Protein AF-A0A4S8KRZ5-F1 (afdb_monomer)

Foldseek 3Di:
DDDLPAADEAEDLVCVPVVVCVVVVLVPDDPVVSVSCVSHHDAYAYFQVRLVVDDPVSCVRRPPVPDPPSPPDRPCVVVVVCVVCVVVD

pLDDT: mean 90.19, std 10.73, range [48.5, 98.25]

Organism: Dendrothele bispora (strain CBS 962.96) (NCBI:txid1314807)

Mean predicted aligned error: 4.95 Å

Radius of gyration: 14.79 Å; Cα contacts (8 Å, |Δi|>4): 83; chains: 1; bounding box: 33×28×40 Å

Secondary structure (DSSP, 8-state):
---TT--EEEE-TTHHHHGGGHHHHHHTS-HHHHHHHHHHEEEEEB-TTTGGGS-HHHHHHHBGGGSTT--S--S-HHHHHHHHHGGG-

Solvent-accessible surface area (backbone atoms only — not comparable to full-atom values): 5466 Å² total; per-residue (Å²): 140,85,62,90,85,56,71,38,71,49,72,37,77,59,35,84,66,57,54,77,51,41,70,66,56,44,70,76,41,60,70,69,60,29,51,56,47,66,76,22,57,77,44,63,23,27,24,63,80,52,31,76,80,47,57,68,73,48,37,73,70,21,33,52,92,76,41,85,92,60,69,98,67,48,77,50,64,70,57,56,50,46,65,67,50,56,79,77,108

Sequence (89 aa):
HINAMLVLVVSYDIVCQWSRKVAERLKNLPPLVRLNLTLRILYFVIPKLHILGHLISCQEKFSLNYTYGSGQTDAEGIERVWAGLGGVA

InterPro domains:
  IPR040521 Kyakuja-Dileera-Zisupton transposase [PF18758] (8-87)

Structure (mmCIF, N/CA/C/O backbone):
data_AF-A0A4S8KRZ5-F1
#
_entry.id   AF-A0A4S8KRZ5-F1
#
loop_
_atom_site.group_PDB
_atom_site.id
_atom_site.type_symbol
_atom_site.label_atom_id
_atom_site.label_alt_id
_atom_site.label_comp_id
_atom_site.label_asym_id
_atom_site.label_entity_id
_atom_site.label_seq_id
_atom_site.pdbx_PDB_ins_code
_atom_site.Cartn_x
_atom_site.Cartn_y
_atom_site.Cartn_z
_atom_site.occupancy
_atom_site.B_iso_or_equiv
_atom_site.auth_seq_id
_atom_site.auth_comp_id
_atom_site.auth_asym_id
_atom_site.auth_atom_id
_atom_site.pdbx_PDB_model_num
ATOM 1 N N . HIS A 1 1 ? -15.625 -16.605 -0.005 1.00 49.91 1 HIS A N 1
ATOM 2 C CA . HIS A 1 1 ? -14.634 -16.999 1.017 1.00 49.91 1 HIS A CA 1
ATOM 3 C C . HIS A 1 1 ? -13.773 -15.786 1.364 1.00 49.91 1 HIS A C 1
ATOM 5 O O . HIS A 1 1 ? -12.854 -15.481 0.621 1.00 49.91 1 HIS A O 1
ATOM 11 N N . ILE A 1 2 ? -14.090 -15.051 2.434 1.00 64.94 2 ILE A N 1
ATOM 12 C CA . ILE A 1 2 ? -13.223 -13.984 2.965 1.00 64.94 2 ILE A CA 1
ATOM 13 C C . ILE A 1 2 ? -12.892 -14.392 4.397 1.00 64.94 2 ILE A C 1
ATOM 15 O O . ILE A 1 2 ? -13.748 -14.329 5.273 1.00 64.94 2 ILE A O 1
ATOM 19 N N . ASN A 1 3 ? -11.683 -14.907 4.608 1.00 7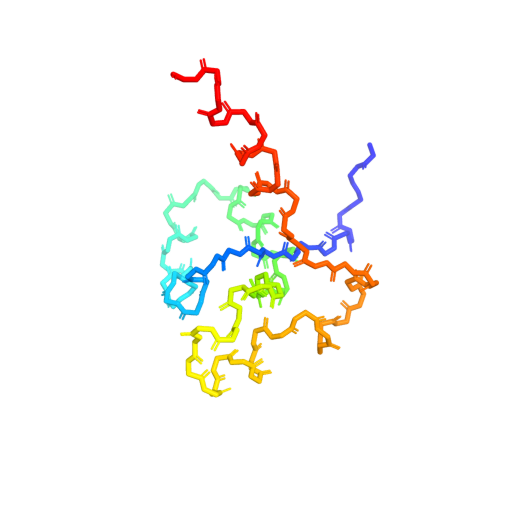8.06 3 ASN A N 1
ATOM 20 C CA . ASN A 1 3 ? -11.206 -15.283 5.933 1.00 78.06 3 ASN A CA 1
ATOM 21 C C . ASN A 1 3 ? -10.779 -14.015 6.695 1.00 78.06 3 ASN A C 1
ATOM 23 O O . ASN A 1 3 ? -10.089 -13.165 6.132 1.00 78.06 3 ASN A O 1
ATOM 27 N N . ALA A 1 4 ? -11.178 -13.884 7.963 1.00 72.31 4 ALA A N 1
ATOM 28 C CA . ALA A 1 4 ? -10.827 -12.738 8.808 1.00 72.31 4 ALA A CA 1
ATOM 29 C C . ALA A 1 4 ? -9.308 -12.581 9.028 1.00 72.31 4 ALA A C 1
ATOM 31 O O . ALA A 1 4 ? -8.841 -11.474 9.272 1.00 72.31 4 ALA A O 1
ATOM 32 N N . MET A 1 5 ? -8.544 -13.665 8.875 1.00 75.69 5 MET A N 1
ATOM 33 C CA . MET A 1 5 ? -7.081 -13.699 8.957 1.00 75.69 5 MET A CA 1
ATOM 34 C C . MET A 1 5 ?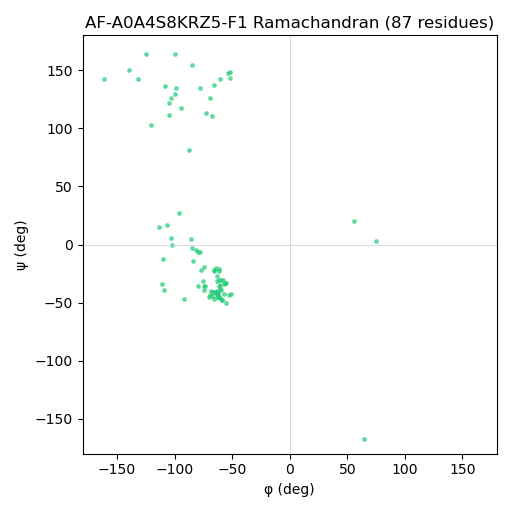 -6.386 -13.222 7.673 1.00 75.69 5 MET A C 1
ATOM 36 O O . MET A 1 5 ? -5.162 -13.115 7.650 1.00 75.69 5 MET A O 1
ATOM 40 N N . LEU A 1 6 ? -7.126 -12.956 6.586 1.00 84.06 6 LEU A N 1
ATOM 41 C CA . LEU A 1 6 ? -6.526 -12.428 5.361 1.00 84.06 6 LEU A CA 1
ATOM 42 C C . LEU A 1 6 ? -6.127 -10.970 5.558 1.00 84.06 6 LEU A C 1
ATOM 44 O O . LEU A 1 6 ? -6.979 -10.074 5.659 1.00 84.06 6 LEU A O 1
ATOM 48 N N . VAL A 1 7 ? -4.816 -10.770 5.526 1.00 88.19 7 VAL A N 1
ATOM 49 C CA . VAL A 1 7 ? -4.161 -9.471 5.466 1.00 88.19 7 VAL A CA 1
ATOM 50 C C . VAL A 1 7 ? -4.573 -8.723 4.199 1.00 88.19 7 VAL A C 1
ATOM 52 O O . VAL A 1 7 ? -4.716 -9.3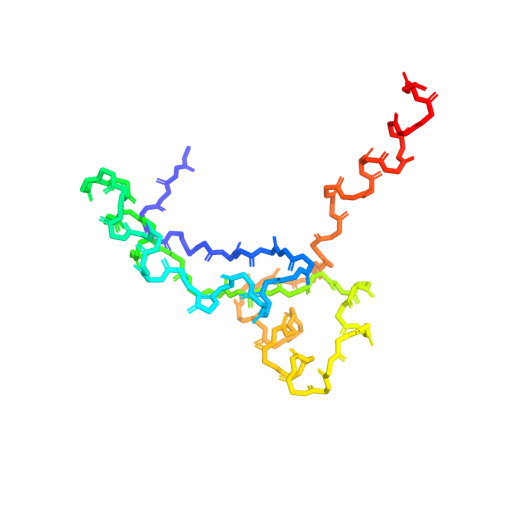06 3.123 1.00 88.19 7 VAL A O 1
ATOM 55 N N . LEU A 1 8 ? -4.745 -7.412 4.336 1.00 91.44 8 LEU A N 1
ATOM 56 C CA . LEU A 1 8 ? -4.967 -6.478 3.246 1.00 91.44 8 LEU A CA 1
ATOM 57 C C . LEU A 1 8 ? -3.682 -5.679 2.986 1.00 91.44 8 LEU A C 1
ATOM 59 O O . LEU A 1 8 ? -3.172 -4.984 3.869 1.00 91.44 8 LEU A O 1
ATOM 63 N N . VAL A 1 9 ? -3.186 -5.769 1.754 1.00 93.81 9 VAL A N 1
ATOM 64 C CA . VAL A 1 9 ? -2.105 -4.930 1.224 1.00 93.81 9 VAL A CA 1
ATOM 65 C C . VAL A 1 9 ? -2.735 -3.886 0.314 1.00 93.81 9 VAL A C 1
ATOM 67 O O . VAL A 1 9 ? -3.497 -4.229 -0.589 1.00 93.81 9 VAL A O 1
ATOM 70 N N . VAL A 1 10 ? -2.441 -2.613 0.562 1.00 94.44 10 VAL A N 1
ATOM 71 C CA . VAL A 1 10 ? -2.998 -1.495 -0.202 1.00 94.44 10 VAL A CA 1
ATOM 72 C C . VAL A 1 10 ? -1.925 -0.954 -1.134 1.00 94.44 10 VAL A C 1
ATOM 74 O O . VAL A 1 10 ? -0.940 -0.369 -0.679 1.00 94.44 10 VAL A O 1
ATOM 77 N N . SER A 1 11 ? -2.130 -1.149 -2.435 1.00 94.94 11 SER A N 1
ATOM 78 C CA . SER A 1 11 ? -1.267 -0.605 -3.479 1.00 94.94 11 SER A CA 1
ATOM 79 C C . SER A 1 11 ? -1.880 0.655 -4.085 1.00 94.94 11 SER A C 1
ATOM 81 O O . SER A 1 11 ? -3.068 0.655 -4.409 1.00 94.94 11 SER A O 1
ATOM 83 N N . TYR A 1 12 ? -1.095 1.731 -4.170 1.00 95.50 12 TYR A N 1
ATOM 84 C CA . TYR A 1 12 ? -1.494 2.993 -4.799 1.00 95.50 12 TYR A CA 1
ATOM 85 C C . TYR A 1 12 ? -0.257 3.832 -5.148 1.00 95.50 12 TYR A C 1
ATOM 87 O O . TYR A 1 12 ? 0.685 3.889 -4.355 1.00 95.50 12 TYR A O 1
ATOM 95 N N . ASP A 1 13 ? -0.262 4.528 -6.282 1.00 95.75 13 ASP A N 1
ATOM 96 C CA . ASP A 1 13 ? 0.933 5.200 -6.823 1.00 95.75 13 ASP A CA 1
ATOM 97 C C . ASP A 1 13 ? 1.483 6.222 -5.833 1.00 95.75 13 ASP A C 1
ATOM 99 O O . ASP A 1 13 ? 2.643 6.193 -5.438 1.00 95.75 13 ASP A O 1
ATOM 103 N N . ILE A 1 14 ? 0.602 7.061 -5.291 1.00 96.19 14 ILE A N 1
ATOM 104 C CA . ILE A 1 14 ? 0.971 8.081 -4.308 1.00 96.19 14 ILE A CA 1
ATOM 105 C C . ILE A 1 14 ? 0.747 7.626 -2.863 1.00 96.19 14 ILE A C 1
ATOM 107 O O . ILE A 1 14 ? 0.526 8.464 -1.979 1.00 96.19 14 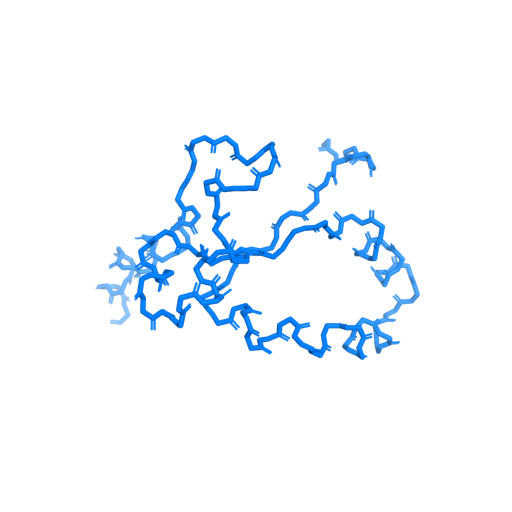ILE A O 1
ATOM 111 N N . VAL A 1 15 ? 0.803 6.319 -2.569 1.00 97.38 15 VAL A N 1
ATOM 112 C CA . VAL A 1 15 ? 0.508 5.811 -1.217 1.00 97.38 15 VAL A CA 1
ATOM 113 C C . VAL A 1 15 ? 1.420 6.427 -0.155 1.00 97.38 15 VAL A C 1
ATOM 115 O O . VAL A 1 15 ? 0.975 6.645 0.973 1.00 97.38 15 VAL A O 1
ATOM 118 N N . CYS A 1 16 ? 2.660 6.794 -0.497 1.00 97.56 16 CYS A N 1
ATOM 119 C CA . CYS A 1 16 ? 3.581 7.446 0.437 1.00 97.56 16 CYS A CA 1
ATOM 120 C C . CYS A 1 16 ? 3.078 8.816 0.924 1.00 97.56 16 CYS A C 1
ATOM 122 O O . CYS A 1 16 ? 3.389 9.232 2.041 1.00 97.56 16 CYS A O 1
ATOM 124 N N . GLN A 1 17 ? 2.260 9.497 0.120 1.00 97.56 17 GLN A N 1
ATOM 125 C CA . GLN A 1 17 ? 1.607 10.751 0.482 1.00 97.56 17 GLN A CA 1
ATOM 126 C C . GLN A 1 17 ? 0.231 10.482 1.090 1.00 97.56 17 GLN A C 1
ATOM 128 O O . GLN A 1 17 ? -0.109 11.013 2.150 1.00 97.56 17 GLN A O 1
ATOM 133 N N . TRP A 1 18 ? -0.555 9.623 0.438 1.00 97.06 18 TRP A N 1
ATOM 134 C CA . TRP A 1 18 ? -1.931 9.335 0.823 1.00 97.06 18 TRP A CA 1
ATOM 135 C C .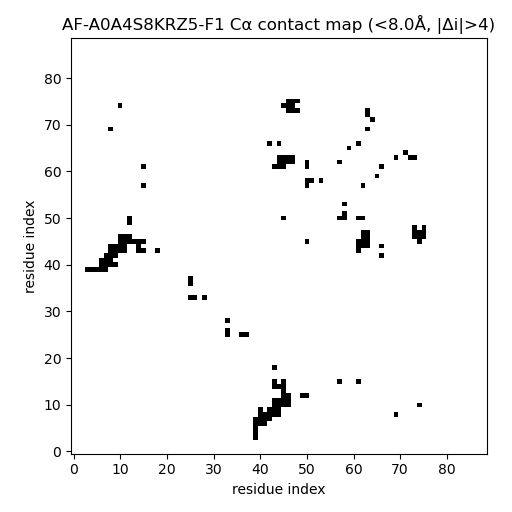 TRP A 1 18 ? -2.014 8.694 2.212 1.00 97.06 18 TRP A C 1
ATOM 137 O O . TRP A 1 18 ? -2.805 9.151 3.042 1.00 97.06 18 TRP A O 1
ATOM 147 N N . SER A 1 19 ? -1.166 7.706 2.510 1.00 96.62 19 SER A N 1
ATOM 148 C CA . SER A 1 19 ? -1.204 6.947 3.771 1.00 96.62 19 SER A CA 1
ATOM 149 C C . SER A 1 19 ? -0.908 7.793 5.009 1.00 96.62 19 SER A C 1
ATOM 151 O O . SER A 1 19 ? -1.348 7.438 6.100 1.00 96.62 19 SER A O 1
ATOM 153 N N . ARG A 1 20 ? -0.255 8.957 4.864 1.00 96.38 20 ARG A N 1
ATOM 154 C CA . ARG A 1 20 ? 0.093 9.841 5.993 1.00 96.38 20 ARG A CA 1
ATOM 155 C C . ARG A 1 20 ? -1.109 10.243 6.839 1.00 96.38 20 ARG A C 1
ATOM 157 O O . ARG A 1 20 ? -0.961 10.412 8.040 1.00 96.3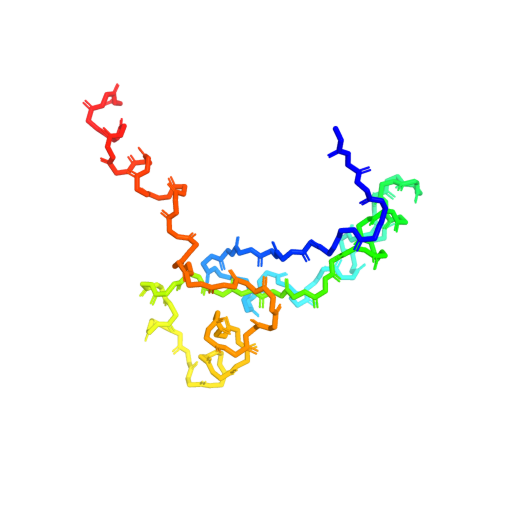8 20 ARG A O 1
ATOM 164 N N . LYS A 1 21 ? -2.279 10.379 6.209 1.00 96.19 21 LYS A N 1
ATOM 165 C CA . LYS A 1 21 ? -3.535 10.740 6.879 1.00 96.19 21 LYS A CA 1
ATOM 166 C C . LYS A 1 21 ? -4.517 9.574 7.021 1.00 96.19 21 LYS A C 1
ATOM 168 O O . LYS A 1 21 ? -5.722 9.772 7.176 1.00 96.19 21 LYS A O 1
ATOM 173 N N . VAL A 1 22 ? -4.054 8.328 6.871 1.00 95.06 22 VAL A N 1
ATOM 174 C CA . VAL A 1 22 ? -4.956 7.163 6.867 1.00 95.06 22 VAL A CA 1
ATOM 175 C C . VAL A 1 22 ? -5.672 7.009 8.206 1.00 95.06 22 VAL A C 1
ATOM 177 O O . VAL A 1 22 ? -6.875 6.775 8.221 1.00 95.06 22 VAL A O 1
ATOM 180 N N . ALA A 1 23 ? -4.976 7.244 9.320 1.00 93.44 23 ALA A N 1
ATOM 181 C CA . ALA A 1 23 ? -5.560 7.145 10.651 1.00 93.44 23 ALA A CA 1
ATOM 182 C C . ALA A 1 23 ? -6.706 8.149 10.856 1.00 93.44 23 ALA A C 1
ATOM 184 O O . ALA A 1 23 ? -7.753 7.768 11.377 1.00 93.44 23 ALA A O 1
ATOM 185 N N . GLU A 1 24 ? -6.561 9.409 10.418 1.00 96.00 24 GLU A N 1
ATOM 186 C CA . GLU A 1 24 ? -7.664 10.375 10.508 1.00 96.00 24 GLU A CA 1
ATOM 187 C C . GLU A 1 24 ? -8.830 9.995 9.598 1.00 96.00 24 GLU A C 1
ATOM 189 O O . GLU A 1 24 ? -9.981 10.071 10.021 1.00 96.00 24 GLU A O 1
ATOM 194 N N . ARG A 1 25 ? -8.557 9.530 8.373 1.00 95.06 25 ARG A N 1
ATOM 195 C CA . ARG A 1 25 ? -9.624 9.097 7.457 1.00 95.06 25 ARG A CA 1
ATOM 196 C C . ARG A 1 25 ? -10.395 7.903 8.009 1.00 95.06 25 ARG A C 1
ATOM 198 O O . ARG A 1 25 ? -11.620 7.910 7.959 1.00 95.06 2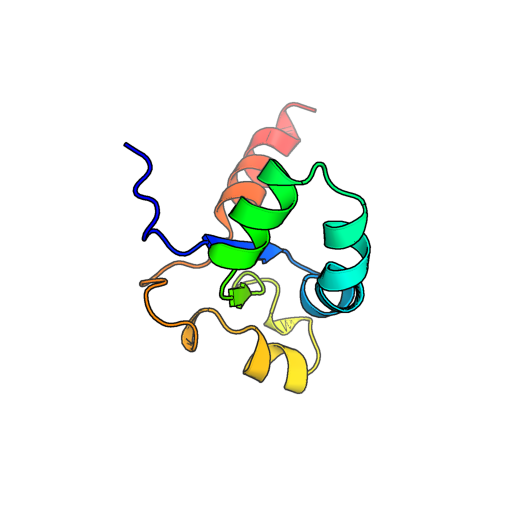5 ARG A O 1
ATOM 205 N N . LEU A 1 26 ? -9.702 6.922 8.591 1.00 95.00 26 LEU A N 1
ATOM 206 C CA . LEU A 1 26 ? -10.337 5.759 9.211 1.00 95.00 26 LEU A CA 1
ATOM 207 C C . LEU A 1 26 ? -11.263 6.165 10.364 1.00 95.00 26 LEU A C 1
ATOM 209 O O . LEU A 1 26 ? -12.313 5.549 10.519 1.00 95.00 26 LEU A O 1
ATOM 213 N N . LYS A 1 27 ? -10.938 7.210 11.142 1.00 96.00 27 LYS A N 1
ATOM 214 C CA . LYS A 1 27 ? -11.801 7.689 12.242 1.00 96.00 27 LYS A CA 1
ATOM 215 C C . LYS A 1 27 ? -13.190 8.128 11.774 1.00 96.00 27 LYS A C 1
ATOM 217 O O . LYS A 1 27 ? -14.128 7.955 12.546 1.00 96.00 27 LYS A O 1
ATOM 222 N N . ASN A 1 28 ? -13.305 8.624 10.542 1.00 96.94 28 ASN A N 1
ATOM 223 C CA . ASN A 1 28 ? -14.552 9.120 9.953 1.00 96.94 28 ASN A CA 1
ATOM 224 C C . ASN A 1 28 ? -15.418 8.012 9.326 1.00 96.94 28 ASN A C 1
ATOM 226 O O . ASN A 1 28 ? -16.507 8.296 8.833 1.00 96.94 28 ASN A O 1
ATOM 230 N N . LEU A 1 29 ? -14.946 6.761 9.312 1.00 96.44 29 LEU A N 1
ATOM 231 C CA . LEU A 1 29 ? -15.701 5.635 8.767 1.00 96.44 29 LEU A CA 1
ATOM 232 C C . LEU A 1 29 ? -16.668 5.040 9.804 1.00 96.44 29 LEU A C 1
ATOM 234 O O . LEU A 1 29 ? -16.391 5.099 11.008 1.00 96.44 29 LEU A O 1
ATOM 238 N N . PRO A 1 30 ? -17.761 4.387 9.358 1.00 97.69 30 PRO A N 1
ATOM 239 C CA . PRO A 1 30 ? -18.652 3.643 10.243 1.00 97.69 30 PRO A CA 1
ATOM 240 C C . PRO A 1 30 ? -17.882 2.636 11.118 1.00 97.69 30 PRO A C 1
ATOM 242 O O . PRO A 1 30 ? -16.944 2.004 10.618 1.00 97.69 30 PRO A O 1
ATOM 245 N N . PRO A 1 31 ? -18.272 2.420 12.392 1.00 95.88 31 PRO A N 1
ATOM 246 C CA . PRO A 1 31 ? -17.474 1.650 13.351 1.00 95.88 31 PRO A CA 1
ATOM 247 C C . PRO A 1 31 ? -17.042 0.260 12.873 1.00 95.88 31 PRO A C 1
ATOM 249 O O . PRO A 1 31 ? -15.880 -0.103 13.041 1.00 95.88 31 PRO A O 1
ATOM 252 N N . LEU A 1 32 ? -17.945 -0.496 12.240 1.00 92.81 32 LEU A N 1
ATOM 253 C CA . LEU A 1 32 ? -17.649 -1.843 11.737 1.00 92.81 32 LEU A CA 1
ATOM 254 C C . LEU A 1 32 ? -16.672 -1.827 10.554 1.00 92.81 32 LEU A C 1
ATOM 256 O O . LEU A 1 32 ? -15.760 -2.649 10.497 1.00 92.81 32 LEU A O 1
ATOM 260 N N . VAL A 1 33 ? -16.827 -0.868 9.636 1.00 91.94 33 VAL A N 1
ATOM 261 C CA . VAL A 1 33 ? -15.925 -0.697 8.486 1.00 91.94 33 VAL A CA 1
ATOM 262 C C . VAL A 1 33 ? -14.537 -0.299 8.976 1.00 91.94 33 VAL A C 1
ATOM 264 O O . VAL A 1 33 ? -13.541 -0.909 8.590 1.00 91.94 33 VAL A O 1
ATOM 267 N N . ARG A 1 34 ? -14.478 0.677 9.888 1.00 94.81 34 ARG A N 1
ATOM 268 C CA . ARG A 1 34 ? -13.243 1.114 10.538 1.00 94.81 34 ARG A CA 1
ATOM 269 C C . ARG A 1 34 ? -12.534 -0.051 11.221 1.00 94.81 34 ARG A C 1
ATOM 271 O O . ARG A 1 34 ? -11.351 -0.247 10.981 1.00 94.81 34 ARG A O 1
ATOM 278 N N . LEU A 1 35 ? -13.250 -0.833 12.032 1.00 91.25 35 LEU A N 1
ATOM 279 C CA . LEU A 1 35 ? -12.685 -1.988 12.729 1.00 91.25 35 LEU A CA 1
ATOM 280 C C . LEU A 1 35 ? -12.109 -3.012 11.743 1.00 91.25 35 LEU A C 1
ATOM 282 O O . LEU A 1 35 ? -10.971 -3.439 11.911 1.00 91.25 35 LEU A O 1
ATOM 286 N N . ASN A 1 36 ? -12.858 -3.369 10.694 1.00 90.44 36 ASN A N 1
ATOM 287 C CA . ASN A 1 36 ? -12.399 -4.342 9.703 1.00 90.44 36 ASN A CA 1
ATOM 288 C C . ASN A 1 36 ? -11.117 -3.885 8.994 1.00 90.44 36 ASN A C 1
ATOM 290 O O . ASN A 1 36 ? -10.179 -4.667 8.865 1.00 90.44 36 ASN A O 1
ATOM 294 N N . LEU A 1 37 ? -11.064 -2.622 8.565 1.00 91.62 37 LEU A N 1
ATOM 295 C CA . LEU A 1 37 ? -9.905 -2.073 7.864 1.00 91.62 37 LEU A CA 1
ATOM 296 C C . LEU A 1 37 ? -8.693 -1.934 8.787 1.00 91.62 37 LEU A C 1
ATOM 298 O O . LEU A 1 37 ? -7.599 -2.334 8.401 1.00 91.62 37 LEU A O 1
ATOM 302 N N . THR A 1 38 ? -8.880 -1.437 10.012 1.00 91.19 38 THR A N 1
ATOM 303 C CA . THR A 1 38 ? -7.790 -1.299 10.991 1.00 91.19 38 THR A CA 1
ATOM 304 C C . THR A 1 38 ? -7.170 -2.646 11.357 1.00 91.19 38 THR A C 1
ATOM 306 O O . THR A 1 38 ? -5.962 -2.716 11.551 1.00 91.19 38 THR A O 1
ATOM 309 N N . LEU A 1 39 ? -7.967 -3.716 11.436 1.00 90.00 39 LEU A N 1
ATOM 310 C CA . LEU A 1 39 ? -7.459 -5.052 11.765 1.00 90.00 39 LEU A CA 1
ATOM 311 C C . LEU A 1 39 ? -6.744 -5.743 10.599 1.00 90.00 39 LEU A C 1
ATOM 313 O O . LEU A 1 39 ? -5.974 -6.671 10.831 1.00 90.00 39 LEU A O 1
ATOM 317 N N . ARG A 1 40 ? -7.022 -5.343 9.354 1.00 90.50 40 ARG A N 1
ATOM 318 C CA . ARG A 1 40 ? -6.574 -6.085 8.167 1.00 90.50 40 ARG A CA 1
ATOM 319 C C . ARG A 1 40 ? -5.512 -5.366 7.352 1.00 90.50 40 ARG A C 1
ATOM 321 O O . ARG A 1 40 ? -4.682 -6.047 6.759 1.00 90.50 40 ARG A O 1
ATOM 328 N N . ILE A 1 41 ? -5.538 -4.033 7.277 1.00 89.38 41 ILE A N 1
ATOM 329 C CA . ILE A 1 41 ? -4.531 -3.269 6.531 1.00 89.38 41 ILE A CA 1
ATOM 330 C C . ILE A 1 41 ? -3.193 -3.405 7.252 1.00 89.38 41 ILE A C 1
ATOM 332 O O . ILE A 1 41 ? -3.018 -2.852 8.336 1.00 89.38 41 ILE A O 1
ATOM 336 N N . LEU A 1 42 ? -2.253 -4.115 6.631 1.00 88.38 42 LEU A N 1
ATOM 337 C CA . LEU A 1 42 ? -0.925 -4.343 7.205 1.00 88.38 42 LEU A CA 1
ATOM 338 C C . LEU A 1 42 ? 0.162 -3.565 6.466 1.00 88.38 42 LEU A C 1
ATOM 340 O O . LEU A 1 42 ? 1.067 -3.021 7.094 1.00 88.38 42 LEU A O 1
ATOM 344 N N . TYR A 1 43 ? 0.056 -3.486 5.139 1.00 95.12 43 TYR A N 1
ATOM 345 C CA . TYR A 1 43 ? 1.087 -2.891 4.299 1.00 95.12 43 TYR A CA 1
ATOM 346 C C . TYR A 1 43 ? 0.503 -1.896 3.303 1.00 95.12 43 TYR A C 1
ATOM 348 O O . TYR A 1 43 ? -0.559 -2.113 2.714 1.00 95.12 43 TYR A O 1
ATOM 356 N N . PHE A 1 44 ? 1.255 -0.821 3.100 1.00 96.81 44 PHE A N 1
ATOM 357 C CA . PHE A 1 44 ? 1.091 0.107 1.993 1.00 96.81 44 PHE A CA 1
ATOM 358 C C . PHE A 1 44 ? 2.253 -0.104 1.037 1.00 96.81 44 PHE A C 1
ATOM 360 O O . PHE A 1 44 ? 3.392 -0.218 1.488 1.00 96.81 44 PHE A O 1
ATOM 367 N N . VAL A 1 45 ? 1.974 -0.142 -0.260 1.00 97.31 45 VAL A N 1
ATOM 368 C CA . VAL A 1 45 ? 2.994 -0.387 -1.282 1.00 97.31 45 VAL A CA 1
ATOM 369 C C . VAL A 1 45 ? 2.777 0.502 -2.498 1.00 97.31 45 VAL A C 1
ATOM 371 O O . VAL A 1 45 ? 1.643 0.867 -2.812 1.00 97.31 45 VAL A O 1
ATOM 374 N N . ILE A 1 46 ? 3.862 0.842 -3.185 1.00 97.62 46 ILE A N 1
ATOM 375 C CA . ILE A 1 46 ? 3.807 1.521 -4.483 1.00 97.62 46 ILE A CA 1
ATOM 376 C C . ILE A 1 46 ? 3.985 0.444 -5.566 1.00 97.62 46 ILE A C 1
ATOM 378 O O . ILE A 1 46 ? 4.859 -0.417 -5.394 1.00 97.62 46 ILE A O 1
ATOM 382 N N . PRO A 1 47 ? 3.172 0.445 -6.640 1.00 96.44 47 PRO A N 1
ATOM 383 C CA . PRO A 1 47 ? 3.383 -0.438 -7.785 1.00 96.44 47 PRO A CA 1
ATOM 384 C C . PRO A 1 47 ? 4.820 -0.351 -8.337 1.00 96.44 47 PRO A C 1
ATOM 386 O O . PRO A 1 47 ? 5.494 0.678 -8.216 1.00 96.44 47 PRO A O 1
ATOM 389 N N . LYS A 1 48 ? 5.338 -1.462 -8.875 1.00 95.31 48 LYS A N 1
ATOM 390 C CA . LYS A 1 48 ? 6.768 -1.599 -9.226 1.00 95.31 48 LYS A CA 1
ATOM 391 C C . LYS A 1 48 ? 7.241 -0.623 -10.305 1.00 95.31 48 LYS A C 1
ATOM 393 O O . LYS A 1 48 ? 8.414 -0.258 -10.289 1.00 95.31 48 LYS A O 1
ATOM 398 N N . LEU A 1 49 ? 6.379 -0.232 -11.233 1.00 93.81 49 LEU A N 1
ATOM 399 C CA . LEU A 1 49 ? 6.682 0.753 -12.264 1.00 93.81 49 LEU A CA 1
ATOM 400 C C . LEU A 1 49 ? 6.814 2.146 -11.642 1.00 93.81 49 LEU A C 1
ATOM 402 O O . LEU A 1 49 ? 7.784 2.856 -11.905 1.00 93.81 49 LEU A O 1
ATOM 406 N N . HIS A 1 50 ? 5.878 2.504 -10.763 1.00 95.62 50 HIS A N 1
ATOM 407 C CA . HIS A 1 50 ? 5.806 3.844 -10.180 1.00 95.62 50 HIS A CA 1
ATOM 408 C C . HIS A 1 50 ? 6.841 4.106 -9.110 1.00 95.62 50 HIS A C 1
ATOM 410 O O . HIS A 1 50 ? 7.301 5.237 -8.978 1.00 95.62 50 HIS A O 1
ATOM 416 N N . ILE A 1 51 ? 7.252 3.083 -8.361 1.00 97.38 51 ILE A N 1
ATOM 417 C CA . ILE A 1 51 ? 8.117 3.269 -7.193 1.00 97.38 51 ILE A CA 1
ATOM 418 C C . ILE A 1 51 ? 9.425 3.996 -7.529 1.00 97.38 51 ILE A C 1
ATOM 420 O O . ILE A 1 51 ? 9.891 4.806 -6.729 1.00 97.38 51 ILE A O 1
ATOM 424 N N . LEU A 1 52 ? 9.972 3.795 -8.732 1.00 96.44 52 LEU A N 1
ATOM 425 C CA . LEU A 1 52 ? 11.205 4.442 -9.188 1.00 96.44 52 LEU A CA 1
ATOM 426 C C . LEU A 1 52 ? 11.072 5.967 -9.344 1.00 96.44 52 LEU A C 1
ATOM 428 O O . LEU A 1 52 ? 12.074 6.673 -9.261 1.00 96.44 52 LEU A O 1
ATOM 432 N N . GLY A 1 53 ? 9.852 6.484 -9.519 1.00 96.69 53 GLY A N 1
ATOM 433 C CA . GLY A 1 53 ? 9.566 7.920 -9.571 1.00 96.69 53 GLY A CA 1
ATOM 434 C C . GLY A 1 53 ? 9.535 8.606 -8.200 1.00 96.69 53 GLY A C 1
ATOM 435 O O . GLY A 1 53 ? 9.411 9.828 -8.124 1.00 96.69 53 GLY A O 1
ATOM 436 N N . HIS A 1 54 ? 9.640 7.850 -7.104 1.00 98.25 54 HIS A N 1
ATOM 437 C CA . HIS A 1 54 ? 9.587 8.382 -5.744 1.00 98.25 54 HIS A CA 1
ATOM 438 C C . HIS A 1 54 ? 10.983 8.537 -5.125 1.00 98.25 54 HIS A C 1
ATOM 440 O O . HIS A 1 54 ? 11.962 7.941 -5.572 1.00 98.25 54 HIS A O 1
ATOM 446 N N . LEU A 1 55 ? 11.065 9.311 -4.034 1.00 98.25 55 LEU A N 1
ATOM 447 C CA . LEU A 1 55 ? 12.282 9.451 -3.224 1.00 98.25 55 LEU A CA 1
ATOM 448 C C . LEU A 1 55 ? 12.811 8.082 -2.776 1.00 98.25 55 LEU A C 1
ATOM 450 O O . LEU A 1 55 ? 12.014 7.206 -2.450 1.00 98.25 55 LEU A O 1
ATOM 454 N N . ILE A 1 56 ? 14.132 7.939 -2.638 1.00 98.12 56 ILE A N 1
ATOM 455 C CA . ILE A 1 56 ? 14.783 6.689 -2.192 1.00 98.12 56 ILE A CA 1
ATOM 456 C C . ILE A 1 56 ? 14.151 6.151 -0.897 1.00 98.12 56 ILE A C 1
ATOM 458 O O . ILE A 1 56 ? 13.814 4.975 -0.811 1.00 98.12 56 ILE A O 1
ATOM 462 N N . SER A 1 57 ? 13.855 7.029 0.065 1.00 98.00 57 SER A N 1
ATOM 463 C CA . SER A 1 57 ? 13.185 6.648 1.316 1.00 98.00 57 SER A CA 1
ATOM 464 C C . SER A 1 57 ? 11.781 6.060 1.117 1.00 98.00 57 SER A C 1
ATOM 466 O O . SER A 1 57 ? 11.335 5.224 1.902 1.00 98.00 57 SER A O 1
ATOM 468 N N . CYS A 1 58 ? 11.060 6.475 0.072 1.00 98.06 58 CYS A N 1
ATOM 469 C CA . CYS A 1 58 ? 9.792 5.856 -0.309 1.00 98.06 58 CYS A CA 1
ATOM 470 C C . CYS A 1 58 ? 10.022 4.498 -0.974 1.00 98.06 58 CYS A C 1
ATOM 472 O O . CYS A 1 58 ? 9.267 3.568 -0.703 1.00 98.06 58 CYS A O 1
ATOM 474 N N . GLN A 1 59 ? 11.059 4.371 -1.803 1.00 97.81 59 GLN A N 1
ATOM 475 C CA . GLN A 1 59 ? 11.394 3.108 -2.458 1.00 97.81 59 GLN A CA 1
ATOM 476 C C . GLN A 1 59 ? 11.719 2.023 -1.431 1.00 97.81 59 GLN A C 1
ATOM 478 O O . GLN A 1 59 ? 11.183 0.924 -1.499 1.00 97.81 59 GLN A O 1
ATOM 483 N N . GLU A 1 60 ? 12.516 2.349 -0.418 1.00 96.88 60 GLU A N 1
ATOM 484 C CA . GLU A 1 60 ? 12.855 1.422 0.665 1.00 96.88 60 GLU A CA 1
ATOM 485 C C . GLU A 1 60 ? 11.626 1.034 1.496 1.00 96.88 60 GLU A C 1
ATOM 487 O O . GLU A 1 60 ? 11.440 -0.133 1.835 1.00 96.88 60 GLU A O 1
ATOM 492 N N . LYS A 1 61 ? 10.755 2.005 1.798 1.00 97.50 61 LYS A N 1
ATOM 493 C CA . LYS A 1 61 ? 9.619 1.807 2.706 1.00 97.50 61 LYS A CA 1
ATOM 494 C C . LYS A 1 61 ? 8.411 1.118 2.069 1.00 97.50 61 LYS A C 1
ATOM 496 O O . LYS A 1 61 ? 7.704 0.393 2.762 1.00 97.50 61 LYS A O 1
ATOM 501 N N . PHE A 1 62 ? 8.134 1.386 0.796 1.00 97.75 62 PHE A N 1
ATOM 502 C CA . PHE A 1 62 ? 6.900 0.966 0.121 1.00 97.75 62 PHE A CA 1
ATOM 503 C C . PHE A 1 62 ? 7.145 -0.064 -0.993 1.00 97.75 62 PHE A C 1
ATOM 505 O O . PHE A 1 62 ? 6.262 -0.303 -1.817 1.00 97.75 62 PHE A O 1
ATOM 512 N N . SER A 1 63 ? 8.331 -0.678 -1.032 1.00 96.75 63 SER A N 1
ATOM 513 C CA . SER A 1 63 ? 8.675 -1.699 -2.023 1.00 96.75 63 SER A CA 1
ATOM 514 C C . SER A 1 63 ? 7.898 -2.997 -1.821 1.00 96.75 63 SER A C 1
ATOM 516 O O . SER A 1 63 ? 7.963 -3.649 -0.775 1.00 96.75 63 SER A O 1
ATOM 518 N N . LEU A 1 64 ? 7.235 -3.433 -2.895 1.00 95.69 64 LEU A N 1
ATOM 519 C CA . LEU A 1 64 ? 6.614 -4.755 -2.991 1.00 95.69 64 LEU A CA 1
ATOM 520 C C . LEU A 1 64 ? 7.610 -5.896 -2.761 1.00 95.69 64 LEU A C 1
ATOM 522 O O . LEU A 1 64 ? 7.238 -6.901 -2.158 1.00 95.69 64 LEU A O 1
ATOM 526 N N . ASN A 1 65 ? 8.869 -5.732 -3.186 1.00 94.94 65 ASN A N 1
ATOM 527 C CA . ASN A 1 65 ? 9.907 -6.756 -3.019 1.00 94.94 65 ASN A CA 1
ATOM 528 C C . ASN A 1 65 ? 10.261 -6.993 -1.544 1.00 94.94 65 ASN A C 1
ATOM 530 O O . ASN A 1 65 ? 10.774 -8.054 -1.203 1.00 94.94 65 ASN A O 1
ATOM 534 N N . TYR A 1 66 ? 9.981 -6.019 -0.675 1.00 94.94 66 TYR A N 1
ATOM 535 C CA . TYR A 1 66 ? 10.219 -6.109 0.766 1.00 94.94 66 TYR A CA 1
ATOM 536 C C . TYR A 1 66 ? 8.932 -6.370 1.561 1.00 94.94 66 TYR A C 1
ATOM 538 O O . TYR A 1 66 ? 8.950 -6.380 2.790 1.00 94.94 66 TYR A O 1
ATOM 546 N N . THR A 1 67 ? 7.805 -6.599 0.880 1.00 94.56 67 THR A N 1
ATOM 547 C CA . THR A 1 67 ? 6.508 -6.841 1.519 1.00 94.56 67 THR A CA 1
ATOM 548 C C . THR A 1 67 ? 6.268 -8.340 1.679 1.00 94.56 67 THR A C 1
ATOM 550 O O . THR A 1 67 ? 6.173 -9.074 0.699 1.00 94.56 67 THR A O 1
ATOM 553 N N . TYR A 1 68 ? 6.144 -8.810 2.919 1.00 91.06 68 TYR A N 1
ATOM 554 C CA . TYR A 1 68 ? 5.932 -10.230 3.201 1.00 91.06 68 TYR A CA 1
ATOM 555 C C . TYR A 1 68 ? 4.576 -10.729 2.674 1.00 91.06 68 TYR A C 1
ATOM 557 O O . TYR A 1 68 ? 3.551 -10.067 2.830 1.00 91.06 68 TYR A O 1
ATOM 565 N N . GLY A 1 69 ? 4.566 -11.921 2.071 1.00 89.12 69 GLY A N 1
ATOM 566 C CA . GLY A 1 69 ? 3.342 -12.577 1.596 1.00 89.12 69 GLY A CA 1
ATOM 567 C C . GLY A 1 69 ? 2.731 -11.993 0.315 1.00 89.12 69 GLY A C 1
ATOM 568 O O . GLY A 1 69 ? 1.691 -12.480 -0.116 1.00 89.12 69 GLY A O 1
ATOM 569 N N . SER A 1 70 ? 3.361 -10.995 -0.319 1.00 89.62 70 SER A N 1
ATOM 570 C CA . SER A 1 70 ? 2.882 -10.398 -1.580 1.00 89.62 70 SER A CA 1
ATOM 571 C C . SER A 1 70 ? 3.111 -11.294 -2.808 1.00 89.62 70 SER A C 1
ATOM 573 O O . SER A 1 70 ? 2.452 -11.119 -3.833 1.00 89.62 70 SER A O 1
ATOM 575 N N . GLY A 1 71 ? 4.023 -12.268 -2.706 1.00 90.94 71 GLY A N 1
ATOM 576 C CA . GLY A 1 71 ? 4.441 -13.101 -3.832 1.00 90.94 71 GLY A CA 1
ATOM 577 C C . GLY A 1 71 ? 5.160 -12.299 -4.924 1.00 90.94 71 GLY A C 1
ATOM 578 O O . GLY A 1 71 ? 5.559 -11.152 -4.735 1.00 90.94 71 GLY A O 1
ATOM 579 N N . GLN A 1 72 ? 5.339 -12.910 -6.097 1.00 92.00 72 GLN A N 1
ATOM 580 C CA . GLN A 1 72 ? 5.924 -12.231 -7.257 1.00 92.00 72 GLN A CA 1
ATOM 5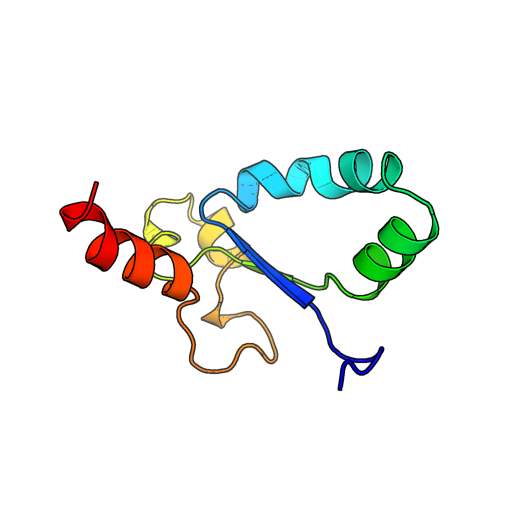81 C C . GLN A 1 72 ? 4.829 -11.520 -8.056 1.00 92.00 72 GLN A C 1
ATOM 583 O O . GLN A 1 72 ? 4.322 -12.039 -9.046 1.00 92.00 72 GLN A O 1
ATOM 588 N N . THR A 1 73 ? 4.453 -10.329 -7.594 1.00 92.56 73 THR A N 1
ATOM 589 C CA . THR A 1 73 ? 3.519 -9.422 -8.276 1.00 92.56 73 THR A CA 1
ATOM 590 C C . THR A 1 73 ? 4.157 -8.050 -8.489 1.00 92.56 73 THR A C 1
ATOM 592 O O . THR A 1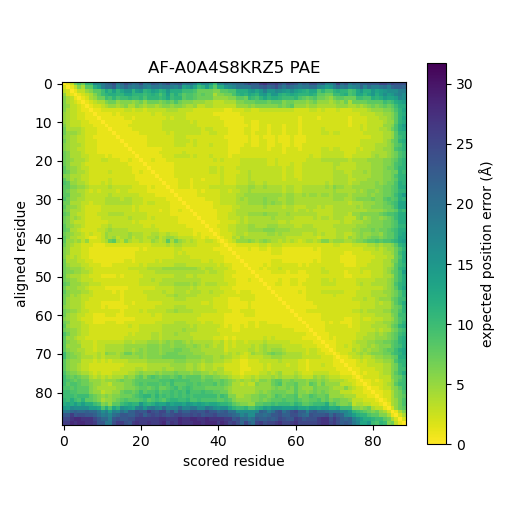 73 ? 5.181 -7.728 -7.877 1.00 92.56 73 THR A O 1
ATOM 595 N N . ASP A 1 74 ? 3.576 -7.245 -9.369 1.00 94.19 74 ASP A N 1
ATOM 596 C CA . ASP A 1 74 ? 3.949 -5.848 -9.611 1.00 94.19 74 ASP A CA 1
ATOM 597 C C . ASP A 1 74 ? 2.892 -4.839 -9.128 1.00 94.19 74 ASP A C 1
ATOM 599 O O . ASP A 1 74 ? 3.200 -3.658 -9.013 1.00 94.19 74 ASP A O 1
ATOM 603 N N . ALA A 1 75 ? 1.690 -5.321 -8.789 1.00 94.06 75 ALA A N 1
ATOM 604 C CA . ALA A 1 75 ? 0.502 -4.531 -8.464 1.00 94.06 75 ALA A CA 1
ATOM 605 C C . ALA A 1 75 ? 0.051 -3.519 -9.546 1.00 94.06 75 ALA A C 1
ATOM 607 O O . ALA A 1 75 ? -0.770 -2.656 -9.257 1.00 94.06 75 ALA A O 1
ATOM 608 N N . GLU A 1 76 ? 0.470 -3.690 -10.803 1.00 92.62 76 GLU A N 1
ATOM 609 C CA . GLU A 1 76 ? 0.139 -2.800 -11.938 1.00 92.62 76 GLU A CA 1
ATOM 610 C C . GLU A 1 76 ? -1.194 -3.150 -12.620 1.00 92.62 76 GLU A C 1
ATOM 612 O O . GLU A 1 76 ? -1.552 -2.619 -13.671 1.00 92.62 76 GLU A O 1
ATOM 617 N N . GLY A 1 77 ? -1.929 -4.125 -12.077 1.00 88.44 77 GLY A N 1
ATOM 618 C CA . GLY A 1 77 ? -3.076 -4.728 -12.756 1.00 88.44 77 GLY A CA 1
ATOM 619 C C . GLY A 1 77 ? -4.153 -3.720 -13.162 1.00 88.44 77 GLY A C 1
ATOM 620 O O . GLY A 1 77 ? -4.660 -3.803 -14.279 1.00 88.44 77 GLY A O 1
ATOM 621 N N . ILE A 1 78 ? -4.476 -2.765 -12.284 1.00 83.00 78 ILE A N 1
ATOM 622 C CA . ILE A 1 78 ? -5.505 -1.752 -12.558 1.00 83.00 78 ILE A CA 1
ATOM 623 C C . ILE A 1 78 ? -5.101 -0.835 -13.717 1.00 83.00 78 ILE A C 1
ATOM 625 O O . ILE A 1 78 ? -5.909 -0.576 -14.607 1.00 83.00 78 ILE A O 1
ATOM 629 N N . GLU A 1 79 ? -3.834 -0.431 -13.766 1.00 82.94 79 GLU A N 1
ATOM 630 C CA . GLU A 1 79 ? -3.326 0.450 -14.810 1.00 82.94 79 GLU A CA 1
ATOM 631 C C . GLU A 1 79 ? -3.173 -0.253 -16.148 1.00 82.94 79 GLU A C 1
ATOM 633 O O . GLU A 1 79 ? -3.469 0.337 -17.182 1.00 82.94 79 GLU A O 1
ATOM 638 N N . ARG A 1 80 ? -2.790 -1.536 -16.156 1.00 85.75 80 ARG A N 1
ATOM 639 C CA . ARG A 1 80 ? -2.760 -2.326 -17.397 1.00 85.75 80 ARG A CA 1
ATOM 640 C C . ARG A 1 80 ? -4.140 -2.410 -18.042 1.00 85.75 80 ARG A C 1
ATOM 642 O O . ARG A 1 80 ? -4.252 -2.320 -19.263 1.00 85.75 80 ARG A O 1
ATOM 649 N N . VAL A 1 81 ? -5.189 -2.550 -17.231 1.00 85.06 81 VAL A N 1
ATOM 650 C CA . VAL A 1 81 ? -6.570 -2.528 -17.727 1.00 85.06 81 VAL A CA 1
ATOM 651 C C . VAL A 1 81 ? -6.929 -1.137 -18.246 1.00 85.06 81 VAL A C 1
ATOM 653 O O . VAL A 1 81 ? -7.481 -1.031 -19.337 1.00 85.06 81 VAL A O 1
ATOM 656 N N . TRP A 1 82 ? -6.584 -0.070 -17.522 1.00 82.81 82 TRP A N 1
ATOM 657 C CA . TRP A 1 82 ? -6.834 1.302 -17.978 1.00 82.81 82 TRP A CA 1
ATOM 658 C C . TRP A 1 82 ? -6.098 1.648 -19.270 1.00 82.81 82 TRP A C 1
ATOM 660 O O . TRP A 1 82 ? -6.706 2.229 -20.159 1.00 82.81 82 TRP A O 1
ATOM 670 N N . ALA A 1 83 ? -4.839 1.243 -19.424 1.00 80.31 83 ALA A N 1
ATOM 671 C CA . ALA A 1 83 ? -4.076 1.450 -20.650 1.00 80.31 83 ALA A CA 1
ATOM 672 C C . ALA A 1 83 ? -4.729 0.751 -21.855 1.00 80.31 83 ALA A C 1
ATOM 674 O O . ALA A 1 83 ? -4.764 1.312 -22.947 1.00 80.31 83 ALA A O 1
ATOM 675 N N . GLY A 1 84 ? -5.289 -0.449 -21.656 1.00 79.50 84 GLY A N 1
ATOM 676 C CA . GLY A 1 84 ? -6.017 -1.178 -22.699 1.00 79.50 84 GLY A CA 1
ATOM 677 C C . GLY A 1 84 ? -7.406 -0.606 -23.008 1.00 79.50 84 GLY A C 1
ATOM 678 O O . GLY A 1 84 ? -7.825 -0.608 -24.163 1.00 79.50 84 GLY A O 1
ATOM 679 N N . LEU A 1 85 ? -8.117 -0.097 -21.996 1.00 79.31 85 LEU A N 1
ATOM 680 C CA . LEU A 1 85 ? -9.437 0.532 -22.147 1.00 79.31 85 LEU A CA 1
ATOM 681 C C . LEU A 1 85 ? -9.362 2.014 -22.549 1.00 79.31 85 LEU A C 1
ATOM 683 O O . LEU A 1 85 ? -10.360 2.584 -22.973 1.00 79.31 85 LEU A O 1
ATOM 687 N N . GLY A 1 86 ? -8.201 2.656 -22.453 1.00 61.19 86 GLY A N 1
ATOM 688 C CA . GLY A 1 86 ? -8.034 4.063 -22.819 1.00 61.19 86 GLY A CA 1
ATOM 689 C C . GLY A 1 86 ? -8.340 4.353 -24.291 1.00 61.19 86 GLY A C 1
ATOM 690 O O . GLY A 1 86 ? -8.659 5.484 -24.627 1.00 61.19 86 GLY A O 1
ATOM 691 N N . GLY A 1 87 ? -8.302 3.336 -25.161 1.00 58.03 87 GLY A N 1
ATOM 692 C CA . GLY A 1 87 ? -8.718 3.449 -26.562 1.00 58.03 87 GLY A CA 1
ATOM 693 C C . GLY A 1 87 ? -10.229 3.345 -26.810 1.00 58.03 87 GLY A C 1
ATOM 694 O O . GLY A 1 87 ? -10.643 3.480 -27.957 1.00 58.03 87 GLY A O 1
ATOM 695 N N . VAL A 1 88 ? -11.045 3.071 -25.782 1.00 56.31 88 VAL A N 1
ATOM 696 C CA . VAL A 1 88 ? -12.521 3.023 -25.880 1.00 56.31 88 VAL A CA 1
ATOM 697 C C . VAL A 1 88 ? -13.210 4.272 -25.314 1.00 56.31 88 VAL A C 1
ATOM 699 O O . VAL A 1 88 ? -14.439 4.333 -25.337 1.00 56.31 88 VAL A O 1
ATOM 702 N N . ALA A 1 89 ? -12.440 5.241 -24.806 1.00 48.50 89 ALA A N 1
ATOM 703 C CA . ALA A 1 89 ? -12.931 6.527 -24.308 1.00 48.50 89 ALA A CA 1
ATOM 704 C C . ALA A 1 89 ? -12.985 7.595 -25.410 1.00 48.50 89 ALA A C 1
ATOM 706 O O . ALA A 1 89 ? -12.071 7.609 -26.267 1.00 48.50 89 ALA A O 1
#